Protein AF-A0A3D5AZ24-F1 (afdb_monomer)

Radius of gyration: 19.07 Å; Cα contacts (8 Å, |Δi|>4): 84; chains: 1; bounding box: 25×31×63 Å

Nearest PDB structures (foldseek):
  2kn9-assembly1_A  TM=4.903E-01  e=1.472E+00  Mycobacterium tuberculosis

p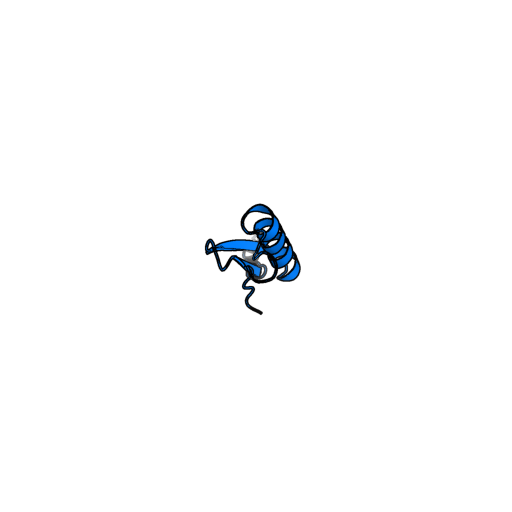LDDT: mean 83.27, std 16.05, range [43.69, 96.44]

Sequence (61 aa):
MSDSKYEPPAHSVTKEPKFCKCRLCHEYFYADTIAAAREACLEHGKQFHPTWHVTNCYCPD

Secondary structure (DSSP, 8-state):
-----------------EEEEETTT--EEEESSHHHHHHHHHHHHHHH-TTTTTT-EE---

Solvent-accessible surface area (backbone atoms only — not comparable to full-atom values): 3778 Å² total; per-residue (Å²): 136,84,84,75,81,80,74,75,81,81,78,68,83,72,64,87,75,25,41,18,31,30,75,82,81,65,49,75,28,74,28,95,37,55,68,59,4,42,50,54,38,36,53,50,17,52,74,79,34,64,94,44,24,90,72,27,64,47,62,80,132

Foldseek 3Di:
DDPPPDDDPPPPPPDDWWWKAFQPPRDIFTDNDVVNNLVVQLVVCCVPPVPCSVPRIDTDD

Mean predicted aligned error: 9.97 Å

Structure (mmCIF, N/CA/C/O backbone):
data_AF-A0A3D5AZ24-F1
#
_entry.id   AF-A0A3D5AZ24-F1
#
loop_
_atom_site.group_PDB
_atom_site.id
_atom_site.type_symbol
_atom_site.label_atom_id
_atom_site.label_alt_id
_atom_site.label_comp_id
_atom_site.label_asym_id
_atom_site.label_entity_id
_atom_site.label_seq_id
_atom_site.pdbx_PDB_ins_code
_atom_site.Cartn_x
_atom_site.Cartn_y
_atom_site.Cartn_z
_atom_site.occupancy
_atom_site.B_iso_or_equiv
_atom_site.auth_seq_id
_atom_site.auth_comp_id
_atom_site.auth_asym_id
_atom_site.auth_atom_id
_atom_site.pdbx_PDB_model_num
ATOM 1 N N . MET A 1 1 ? -13.090 25.438 51.528 1.00 43.69 1 MET A N 1
ATOM 2 C CA . MET A 1 1 ? -12.702 24.056 51.182 1.00 43.69 1 MET A CA 1
ATOM 3 C C . MET A 1 1 ? -13.067 23.870 49.722 1.00 43.69 1 MET A C 1
ATOM 5 O O . MET A 1 1 ? -14.230 23.642 49.426 1.00 43.69 1 MET A O 1
ATOM 9 N N . SER A 1 2 ? -12.127 24.147 48.817 1.00 51.34 2 SER A N 1
ATOM 10 C CA . SER A 1 2 ? -12.365 24.070 47.373 1.00 51.34 2 SER A CA 1
ATOM 11 C C . SER A 1 2 ? -11.887 22.709 46.893 1.00 51.34 2 SER A C 1
ATOM 13 O O . SER A 1 2 ? -10.686 22.472 46.784 1.00 51.34 2 SER A O 1
ATOM 15 N N . ASP A 1 3 ? -12.845 21.813 46.690 1.00 51.56 3 ASP A N 1
ATOM 16 C CA . ASP A 1 3 ? -12.646 20.459 46.186 1.00 51.56 3 ASP A CA 1
ATOM 17 C C . ASP A 1 3 ? -12.218 20.549 44.712 1.00 51.56 3 ASP A C 1
ATOM 19 O O . ASP A 1 3 ? -13.035 20.734 43.807 1.00 51.56 3 ASP A O 1
ATOM 23 N N . SER A 1 4 ? -10.905 20.547 44.469 1.00 55.97 4 SER A N 1
ATOM 24 C CA . SER A 1 4 ? -10.359 20.482 43.113 1.00 55.97 4 SER A CA 1
ATOM 25 C C . SER A 1 4 ? -10.555 19.061 42.603 1.00 55.97 4 SER A C 1
ATOM 27 O O . SER A 1 4 ? -9.780 18.168 42.937 1.00 55.97 4 SER A O 1
ATOM 29 N N . LYS A 1 5 ?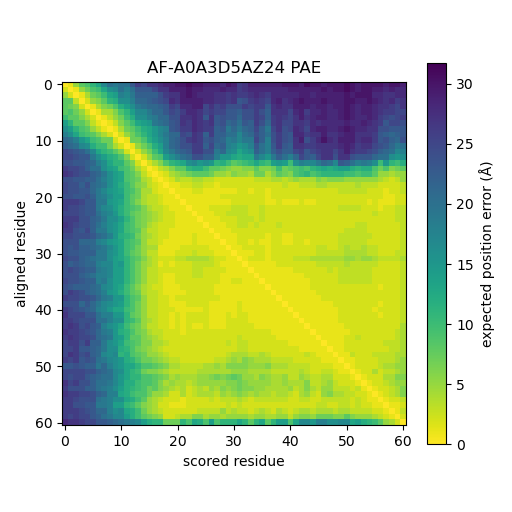 -11.611 18.852 41.810 1.00 60.56 5 LYS A N 1
ATOM 30 C CA . LYS A 1 5 ? -11.803 17.620 41.043 1.00 60.56 5 LYS A CA 1
ATOM 31 C C . LYS A 1 5 ? -10.599 17.431 40.123 1.00 60.56 5 LYS A C 1
ATOM 33 O O . LYS A 1 5 ? -10.455 18.130 39.126 1.00 60.56 5 LYS A O 1
ATOM 38 N N . TYR A 1 6 ? -9.721 16.505 40.487 1.00 62.66 6 TYR A N 1
ATOM 39 C CA . TYR A 1 6 ? -8.679 16.014 39.602 1.00 62.66 6 TYR A CA 1
ATOM 40 C C . TYR A 1 6 ? -9.351 15.168 38.518 1.00 62.66 6 TYR A C 1
ATOM 42 O O . TYR A 1 6 ? -9.777 14.042 38.775 1.00 62.66 6 TYR A O 1
ATOM 50 N N . GLU A 1 7 ? -9.497 15.731 37.323 1.00 63.22 7 GLU A N 1
ATOM 51 C CA . GLU A 1 7 ? -9.842 14.957 36.136 1.00 63.22 7 GLU A CA 1
ATOM 52 C C . GLU A 1 7 ? -8.546 14.312 35.625 1.00 63.22 7 GLU A C 1
ATOM 54 O O . GLU A 1 7 ? -7.609 15.037 35.274 1.00 63.22 7 GLU A O 1
ATOM 59 N N . PRO A 1 8 ? -8.424 12.971 35.630 1.00 61.25 8 PRO A N 1
ATOM 60 C CA . PRO A 1 8 ? -7.249 12.331 35.066 1.00 61.25 8 PRO A CA 1
ATOM 61 C C . PRO A 1 8 ? -7.164 12.703 33.582 1.00 61.25 8 PRO A C 1
ATOM 63 O O . PRO A 1 8 ? -8.200 12.733 32.908 1.00 61.25 8 PRO A O 1
ATOM 66 N N . PRO A 1 9 ? -5.962 12.989 33.050 1.00 61.41 9 PRO A N 1
ATOM 67 C CA . PRO A 1 9 ? -5.804 13.214 31.625 1.00 61.41 9 PRO A CA 1
ATOM 68 C C . PRO A 1 9 ? -6.404 12.012 30.904 1.00 61.41 9 PRO A C 1
ATOM 70 O O . PRO A 1 9 ? -6.017 10.868 31.153 1.00 61.41 9 PRO A O 1
ATOM 73 N N . ALA A 1 10 ? -7.394 12.269 30.050 1.00 58.34 10 ALA A N 1
ATOM 74 C CA . ALA A 1 10 ? -7.933 11.265 29.160 1.00 58.34 10 ALA A CA 1
ATOM 75 C C . ALA A 1 10 ? -6.790 10.847 28.232 1.00 58.34 10 ALA A C 1
ATOM 77 O O . ALA A 1 10 ? -6.570 11.443 27.178 1.00 58.34 10 ALA A O 1
ATOM 78 N N . HIS A 1 11 ? -6.023 9.840 28.644 1.00 53.69 11 HIS A N 1
ATOM 79 C CA . HIS A 1 11 ? -5.179 9.072 27.754 1.00 53.69 11 HIS A CA 1
ATOM 80 C C . HIS A 1 11 ? -6.144 8.342 26.834 1.00 53.69 11 HIS A C 1
ATOM 82 O O . HIS A 1 11 ? -6.547 7.207 27.075 1.00 53.69 11 HIS A O 1
ATOM 88 N N . SER A 1 12 ? -6.604 9.063 25.816 1.00 54.59 12 SER A N 1
ATOM 89 C CA . SER A 1 12 ? -7.286 8.475 24.694 1.00 54.59 12 SER A CA 1
ATOM 90 C C . SER A 1 12 ? -6.336 7.406 24.176 1.00 54.59 12 SER A C 1
ATOM 92 O O . SER A 1 12 ? -5.232 7.701 23.709 1.00 54.59 12 SER A O 1
ATOM 94 N N . VAL A 1 13 ? -6.747 6.148 24.315 1.00 57.09 13 VAL A N 1
ATOM 95 C CA . VAL A 1 13 ? -6.182 5.014 23.588 1.00 57.09 13 VAL A CA 1
ATOM 96 C C . VAL A 1 13 ? -6.606 5.226 22.135 1.00 57.09 13 VAL A C 1
ATOM 98 O O . VAL A 1 13 ? -7.499 4.567 21.610 1.00 57.09 13 VAL A O 1
ATOM 101 N N . THR A 1 14 ? -6.103 6.303 21.534 1.00 59.38 14 THR A N 1
ATOM 1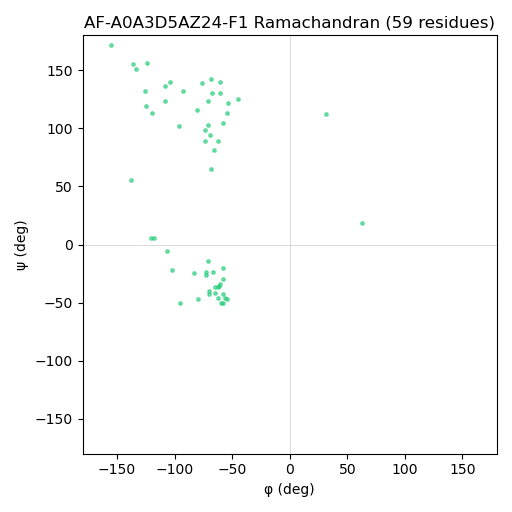02 C CA . THR A 1 14 ? -6.541 6.816 20.242 1.00 59.38 14 THR A CA 1
ATOM 103 C C . THR A 1 14 ? -5.975 5.847 19.230 1.00 59.38 14 THR A C 1
ATOM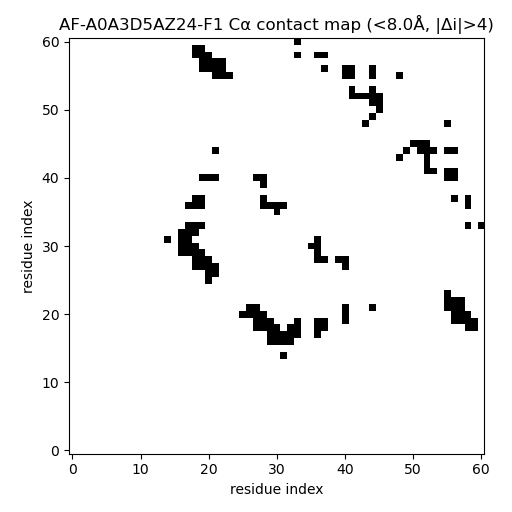 105 O O . THR A 1 14 ? -4.823 5.993 18.858 1.00 59.38 14 THR A O 1
ATOM 108 N N . LYS A 1 15 ? -6.758 4.8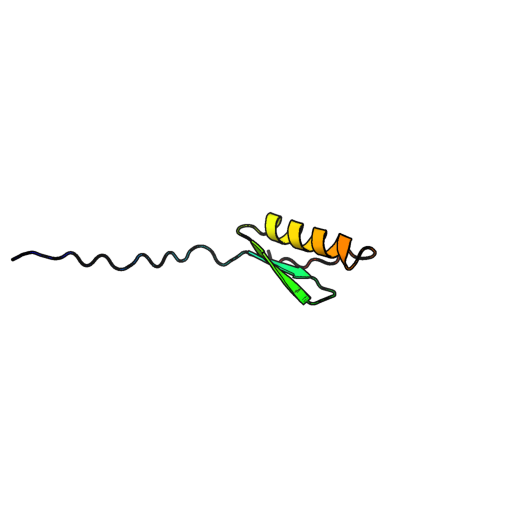00 18.938 1.00 64.75 15 LYS A N 1
ATOM 109 C CA . LYS A 1 15 ? -6.640 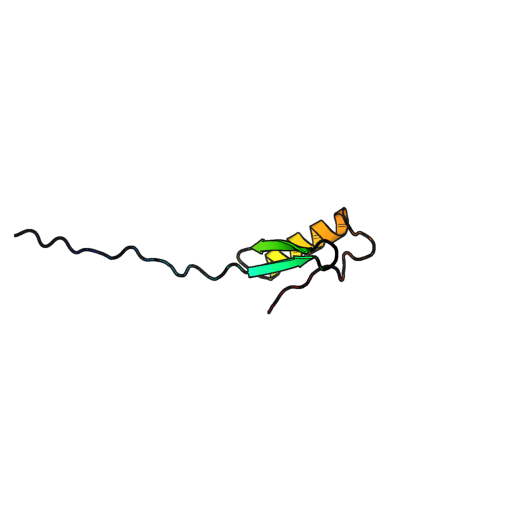3.804 17.864 1.00 64.75 15 LYS A CA 1
ATOM 110 C C . LYS A 1 15 ? -5.201 3.496 17.442 1.00 64.75 15 LYS A C 1
ATOM 112 O O . LYS A 1 15 ? -4.561 4.320 16.801 1.00 64.75 15 LYS A O 1
ATOM 117 N N . GLU A 1 16 ? -4.737 2.276 17.719 1.00 71.38 16 GLU A N 1
ATOM 118 C CA . GLU A 1 16 ? -3.458 1.793 17.183 1.00 71.38 16 GLU A CA 1
ATOM 119 C C . GLU A 1 16 ? -3.344 2.142 15.686 1.00 71.38 16 GLU A C 1
ATOM 121 O O . GLU A 1 16 ? -4.268 1.823 14.921 1.00 71.38 16 GLU A O 1
ATOM 126 N N . PRO A 1 17 ? -2.268 2.838 15.271 1.00 73.44 17 PRO A N 1
ATOM 127 C CA . PRO A 1 17 ? -2.143 3.322 13.909 1.00 73.44 17 PRO A CA 1
ATOM 128 C C . PRO A 1 17 ? -2.153 2.137 12.950 1.00 73.44 17 PRO A C 1
ATOM 130 O O . PRO A 1 17 ? -1.427 1.154 13.124 1.00 73.44 17 PRO A O 1
ATOM 133 N N . LYS A 1 18 ? -2.999 2.228 11.927 1.00 89.62 18 LYS A N 1
ATOM 134 C CA . LYS A 1 18 ? -3.074 1.216 10.881 1.00 89.62 18 LYS A CA 1
ATOM 135 C C . LYS A 1 18 ? -1.884 1.402 9.954 1.00 89.62 18 LYS A C 1
ATOM 137 O O . LYS A 1 18 ? -1.506 2.531 9.645 1.00 89.62 18 LYS A O 1
ATOM 142 N N . PHE A 1 19 ? -1.268 0.302 9.532 1.00 93.75 19 PHE A N 1
ATOM 143 C CA . PHE A 1 19 ? -0.069 0.377 8.709 1.00 93.75 19 PHE A CA 1
ATOM 144 C C . PHE A 1 19 ? -0.088 -0.607 7.551 1.00 93.75 19 PHE A C 1
ATOM 146 O O . PHE A 1 19 ? -0.724 -1.652 7.613 1.00 93.75 19 PHE A O 1
ATOM 153 N N . CYS A 1 20 ? 0.667 -0.284 6.511 1.00 95.06 20 CYS A N 1
ATOM 154 C CA . CYS A 1 20 ? 1.089 -1.215 5.479 1.00 95.06 20 CYS A CA 1
ATOM 155 C C . CYS A 1 20 ? 2.615 -1.188 5.383 1.00 95.06 20 CYS A C 1
ATOM 157 O O . CYS A 1 20 ? 3.265 -0.219 5.766 1.00 95.06 20 CYS A O 1
ATOM 159 N N . LYS A 1 21 ? 3.201 -2.263 4.873 1.00 95.94 21 LYS A N 1
ATOM 160 C CA . LYS A 1 21 ? 4.636 -2.434 4.692 1.00 95.94 21 LYS A CA 1
ATOM 161 C C . LYS A 1 21 ? 4.928 -2.796 3.245 1.00 95.94 21 LYS A C 1
ATOM 163 O O . LYS A 1 21 ? 4.326 -3.729 2.710 1.00 95.94 21 LYS A O 1
ATOM 168 N N . CYS A 1 22 ? 5.888 -2.121 2.626 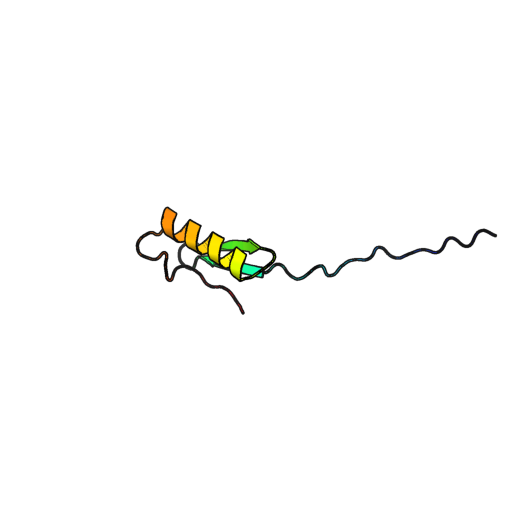1.00 95.94 22 CYS A N 1
ATOM 169 C CA . CYS A 1 22 ? 6.418 -2.552 1.339 1.00 95.94 22 CYS A CA 1
ATOM 170 C C . CYS A 1 22 ? 7.257 -3.826 1.534 1.00 95.94 22 CYS A C 1
ATOM 172 O O . CYS A 1 22 ? 8.214 -3.854 2.300 1.00 95.94 22 CYS A O 1
ATOM 174 N N . ARG A 1 23 ? 6.922 -4.910 0.840 1.00 94.88 23 ARG A N 1
ATOM 175 C CA . ARG A 1 23 ? 7.609 -6.210 0.907 1.00 94.88 23 ARG A CA 1
ATOM 176 C C . ARG A 1 23 ? 8.991 -6.202 0.253 1.00 94.88 23 ARG A C 1
ATOM 178 O O . ARG A 1 23 ? 9.739 -7.151 0.437 1.00 94.88 23 ARG A O 1
ATOM 185 N N . LEU A 1 24 ? 9.303 -5.170 -0.528 1.00 94.62 24 LEU A N 1
ATOM 186 C CA . LEU A 1 24 ? 10.534 -5.083 -1.315 1.00 94.62 24 LEU A CA 1
ATOM 187 C C . LEU A 1 24 ? 11.621 -4.311 -0.572 1.00 94.62 24 LEU A C 1
ATOM 189 O O . LEU A 1 24 ? 12.738 -4.797 -0.435 1.00 94.62 24 LEU A O 1
ATOM 193 N N . CYS A 1 25 ? 11.279 -3.125 -0.066 1.00 95.00 25 CYS A N 1
ATOM 194 C CA . CYS A 1 25 ? 12.201 -2.245 0.654 1.00 95.00 25 CYS A CA 1
ATOM 195 C C . CYS A 1 25 ? 11.953 -2.203 2.171 1.00 95.00 25 CYS A C 1
ATOM 197 O O . CYS A 1 25 ? 12.727 -1.591 2.899 1.00 95.00 25 CYS A O 1
ATOM 199 N N . HIS A 1 26 ? 10.892 -2.855 2.660 1.00 95.62 26 HIS A N 1
ATOM 200 C CA . HIS A 1 26 ? 10.499 -2.888 4.074 1.00 95.62 26 HIS A CA 1
ATOM 201 C C . HIS A 1 26 ? 10.114 -1.538 4.697 1.00 95.62 26 HIS A C 1
ATOM 203 O O . HIS A 1 26 ? 10.032 -1.448 5.921 1.00 95.62 26 HIS A O 1
ATOM 209 N N . GLU A 1 27 ? 9.803 -0.532 3.878 1.00 95.00 27 GLU A N 1
ATOM 210 C CA . GLU A 1 27 ? 9.266 0.758 4.322 1.00 95.00 27 GLU A CA 1
ATOM 211 C C . GLU A 1 27 ? 7.838 0.617 4.876 1.00 95.00 27 GLU A C 1
ATOM 213 O O . GLU A 1 27 ? 7.048 -0.191 4.374 1.00 95.00 27 GLU A O 1
ATOM 218 N N . TYR A 1 28 ? 7.523 1.380 5.926 1.00 95.12 28 TYR A N 1
ATOM 219 C CA . TYR A 1 28 ? 6.234 1.352 6.621 1.00 95.12 28 TYR A CA 1
ATOM 220 C C . TYR A 1 28 ? 5.429 2.615 6.319 1.00 95.12 28 TYR A C 1
ATOM 222 O O . TYR A 1 28 ? 5.949 3.724 6.397 1.00 95.12 28 TYR A O 1
ATOM 230 N N . PHE A 1 29 ? 4.139 2.435 6.053 1.00 94.94 29 PHE A N 1
ATOM 231 C CA . PHE A 1 29 ? 3.186 3.490 5.727 1.00 94.94 29 PHE A CA 1
ATOM 232 C C . PHE A 1 29 ? 2.084 3.469 6.775 1.00 94.94 29 PHE A C 1
ATOM 234 O O . PHE A 1 29 ? 1.344 2.491 6.851 1.00 94.94 29 PHE A O 1
ATOM 241 N N . TYR A 1 30 ? 2.000 4.517 7.591 1.00 93.06 30 TYR A N 1
ATOM 242 C CA . TYR A 1 30 ? 1.031 4.630 8.682 1.00 93.06 30 TYR A CA 1
ATOM 243 C C . TYR A 1 30 ? -0.095 5.583 8.296 1.00 93.06 30 TYR A C 1
ATOM 245 O O . TYR A 1 30 ? 0.157 6.629 7.702 1.00 93.06 30 TYR A O 1
ATOM 253 N N . ALA A 1 31 ? -1.327 5.235 8.656 1.00 90.88 31 ALA A N 1
ATOM 254 C CA . ALA A 1 31 ? -2.491 6.089 8.470 1.00 90.88 31 ALA A CA 1
ATOM 255 C C . ALA A 1 31 ? -3.611 5.742 9.464 1.00 90.88 31 ALA A C 1
ATOM 257 O O . ALA A 1 31 ? -3.575 4.717 10.149 1.00 90.88 31 ALA A O 1
ATOM 258 N N . ASP A 1 32 ? -4.654 6.573 9.490 1.00 88.69 32 ASP A N 1
ATOM 259 C CA . ASP A 1 32 ? -5.841 6.342 10.325 1.00 88.69 32 ASP A CA 1
ATOM 260 C C . ASP A 1 32 ? -6.645 5.103 9.892 1.00 88.69 32 ASP A C 1
ATOM 262 O O . ASP A 1 32 ? -7.384 4.516 10.684 1.00 88.69 32 ASP A O 1
ATOM 266 N N . THR A 1 33 ? -6.514 4.692 8.626 1.00 91.44 33 THR A N 1
ATOM 267 C CA . THR A 1 33 ? -7.187 3.517 8.058 1.00 91.44 33 THR A CA 1
ATOM 268 C C . THR A 1 33 ? -6.216 2.664 7.244 1.00 91.44 33 THR A C 1
ATOM 270 O O . THR A 1 33 ? -5.277 3.181 6.637 1.00 91.44 33 THR A O 1
ATOM 273 N N . ILE A 1 34 ? -6.470 1.351 7.171 1.00 91.94 34 ILE A N 1
ATOM 274 C CA . ILE A 1 34 ? -5.694 0.439 6.311 1.00 91.94 34 ILE A CA 1
ATOM 275 C C . ILE A 1 34 ? -5.802 0.843 4.833 1.00 91.94 34 ILE A C 1
ATOM 277 O O . ILE A 1 34 ? -4.827 0.714 4.100 1.00 91.94 34 ILE A O 1
ATOM 281 N N . ALA A 1 35 ? -6.952 1.373 4.398 1.00 93.00 35 ALA A N 1
ATOM 282 C CA . ALA A 1 35 ? -7.139 1.849 3.028 1.00 93.00 35 ALA A CA 1
ATOM 283 C C . ALA A 1 35 ? -6.148 2.971 2.678 1.00 93.00 35 ALA A C 1
ATOM 285 O O . ALA A 1 35 ? -5.407 2.838 1.707 1.00 93.00 35 ALA A O 1
ATOM 286 N N . ALA A 1 36 ? -6.049 4.000 3.524 1.00 93.56 36 ALA A N 1
ATOM 287 C CA . ALA A 1 36 ? -5.115 5.107 3.318 1.00 93.56 36 ALA A CA 1
ATOM 288 C C . ALA A 1 36 ? -3.643 4.653 3.385 1.00 93.56 36 ALA A C 1
ATOM 290 O O . ALA A 1 36 ? -2.829 5.034 2.545 1.00 93.56 36 ALA A O 1
ATOM 291 N N . ALA A 1 37 ? -3.299 3.777 4.337 1.00 93.75 37 ALA A N 1
ATOM 292 C CA . ALA A 1 37 ? -1.954 3.203 4.428 1.00 93.75 37 ALA A CA 1
ATOM 293 C C . ALA A 1 37 ? -1.591 2.384 3.173 1.00 93.75 37 ALA A C 1
ATOM 295 O O . ALA A 1 37 ? -0.444 2.388 2.715 1.00 93.75 37 ALA A O 1
ATOM 296 N N . ARG A 1 38 ? -2.576 1.690 2.591 1.00 94.19 38 ARG A N 1
ATOM 297 C CA . ARG A 1 38 ? -2.411 0.909 1.365 1.00 94.19 38 ARG A CA 1
ATOM 298 C C . ARG A 1 38 ? -2.202 1.803 0.153 1.00 94.19 38 ARG A C 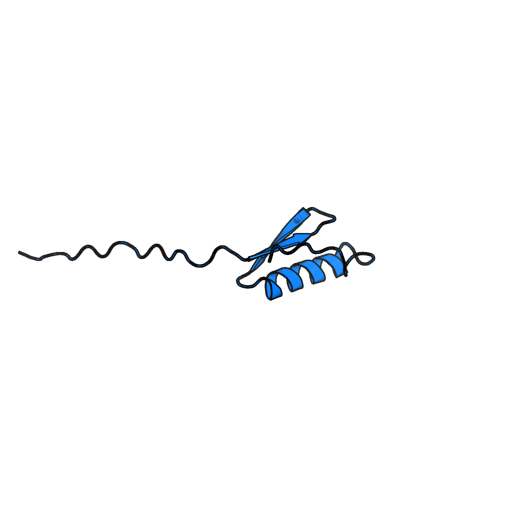1
ATOM 300 O O . ARG A 1 38 ? -1.337 1.485 -0.656 1.00 94.19 38 ARG A O 1
ATOM 307 N N . GLU A 1 39 ? -2.951 2.894 0.025 1.00 95.12 39 GLU A N 1
ATOM 308 C CA . GLU A 1 39 ? -2.779 3.857 -1.070 1.00 95.12 39 GLU A CA 1
ATOM 309 C C . GLU A 1 39 ? -1.359 4.428 -1.087 1.00 95.12 39 GLU A C 1
ATOM 311 O O . GLU A 1 39 ? -0.677 4.297 -2.103 1.00 95.12 39 GLU A O 1
ATOM 316 N N . ALA A 1 40 ? -0.862 4.908 0.057 1.00 94.94 40 ALA A N 1
ATOM 317 C CA . ALA A 1 40 ? 0.506 5.414 0.177 1.00 94.94 40 ALA A CA 1
ATOM 318 C C . ALA A 1 40 ? 1.559 4.357 -0.213 1.00 94.94 40 ALA A C 1
ATOM 320 O O . ALA A 1 40 ? 2.498 4.634 -0.961 1.00 94.94 40 ALA A O 1
ATOM 321 N N . CYS A 1 41 ? 1.373 3.110 0.230 1.00 95.62 41 CYS A N 1
ATOM 322 C CA . CYS A 1 41 ? 2.258 2.007 -0.133 1.00 95.62 41 CYS A CA 1
ATOM 323 C C . CYS A 1 41 ? 2.217 1.670 -1.643 1.00 95.62 41 CYS A C 1
ATOM 325 O O . CYS A 1 41 ? 3.248 1.341 -2.243 1.00 95.62 41 CYS A O 1
ATOM 327 N N . LEU A 1 42 ? 1.046 1.756 -2.284 1.00 94.75 42 LEU A N 1
ATOM 328 C CA . LEU A 1 42 ? 0.895 1.535 -3.726 1.00 94.75 42 LEU A CA 1
ATOM 329 C C . LEU A 1 42 ? 1.521 2.675 -4.538 1.00 94.75 42 LEU A C 1
ATOM 331 O O . LEU A 1 42 ? 2.154 2.411 -5.559 1.00 94.75 42 LEU A O 1
ATOM 335 N N . GLU A 1 43 ? 1.375 3.926 -4.100 1.00 96.06 43 GLU A N 1
ATOM 336 C CA . GLU A 1 43 ? 2.025 5.084 -4.726 1.00 96.06 43 GLU A CA 1
ATOM 337 C C . GLU A 1 43 ? 3.547 4.981 -4.651 1.00 96.06 43 GLU A C 1
ATOM 339 O O . GLU A 1 43 ? 4.219 5.095 -5.679 1.00 96.06 43 GLU A O 1
ATOM 344 N N . HIS A 1 44 ? 4.079 4.637 -3.475 1.00 95.94 44 HIS A N 1
ATOM 345 C CA . HIS A 1 44 ? 5.488 4.291 -3.313 1.00 95.94 44 HIS A CA 1
ATOM 346 C C . HIS A 1 44 ? 5.896 3.172 -4.289 1.00 95.94 44 HIS A C 1
ATOM 348 O O . HIS A 1 44 ? 6.884 3.286 -5.013 1.00 95.94 44 HIS A O 1
ATOM 354 N N . GLY A 1 45 ? 5.099 2.104 -4.386 1.00 96.44 45 GLY A N 1
ATOM 355 C CA . GLY A 1 45 ? 5.337 1.011 -5.328 1.00 96.44 45 GLY A CA 1
ATOM 356 C C . GLY A 1 45 ? 5.434 1.468 -6.775 1.00 96.44 45 GLY A C 1
ATOM 357 O O . GLY A 1 45 ? 6.346 1.061 -7.485 1.00 96.44 45 GLY A O 1
ATOM 358 N N . LYS A 1 46 ? 4.519 2.331 -7.221 1.00 95.81 46 LYS A N 1
ATOM 359 C CA . LYS A 1 46 ? 4.511 2.848 -8.596 1.00 95.81 46 LYS A CA 1
ATOM 360 C C . LYS A 1 46 ? 5.774 3.651 -8.909 1.00 95.81 46 LYS A C 1
ATOM 362 O O . LYS A 1 46 ? 6.269 3.566 -10.028 1.00 95.81 46 LYS A O 1
ATOM 367 N N . GLN A 1 47 ? 6.288 4.400 -7.934 1.00 96.38 47 GLN A N 1
ATOM 368 C CA . GLN A 1 47 ? 7.465 5.252 -8.104 1.00 96.38 47 GLN A CA 1
ATOM 369 C C . GLN A 1 47 ? 8.781 4.468 -8.037 1.00 96.38 47 GLN A C 1
ATOM 371 O O . GLN A 1 47 ? 9.642 4.636 -8.896 1.00 96.38 47 GLN A O 1
ATOM 376 N N . PHE A 1 48 ? 8.936 3.598 -7.037 1.00 95.44 48 PHE A N 1
ATOM 377 C CA . PHE A 1 48 ? 10.216 2.951 -6.726 1.00 95.44 48 PHE A CA 1
ATOM 378 C C . PHE A 1 48 ? 10.307 1.502 -7.221 1.00 95.44 48 PHE A C 1
ATOM 380 O O . PHE A 1 48 ? 11.402 0.970 -7.414 1.00 95.44 48 PHE A O 1
ATOM 387 N N . HIS A 1 49 ? 9.165 0.849 -7.443 1.00 94.88 49 HIS A N 1
ATOM 388 C CA . HIS A 1 49 ? 9.061 -0.567 -7.799 1.00 94.88 49 HIS A CA 1
ATOM 389 C C . HIS A 1 49 ? 8.018 -0.808 -8.912 1.00 94.88 49 HIS A C 1
ATOM 391 O O . HIS A 1 49 ? 7.104 -1.620 -8.730 1.00 94.88 49 HIS A O 1
ATOM 397 N N . PRO A 1 50 ? 8.125 -0.140 -10.079 1.00 91.88 50 PRO A N 1
ATOM 398 C CA . PRO A 1 50 ? 7.057 -0.087 -11.083 1.00 91.88 50 PRO A CA 1
ATOM 399 C C . PRO A 1 50 ? 6.621 -1.467 -11.598 1.00 91.88 50 PRO A C 1
ATOM 401 O O . PRO A 1 50 ? 5.449 -1.672 -11.900 1.00 91.88 50 PRO A O 1
ATOM 404 N N . THR A 1 51 ? 7.518 -2.453 -11.627 1.00 93.88 51 THR A N 1
ATOM 405 C CA . THR A 1 51 ? 7.199 -3.832 -12.038 1.00 93.88 51 THR A CA 1
ATOM 406 C C . THR A 1 51 ? 6.368 -4.597 -11.001 1.00 93.88 51 THR A C 1
ATOM 408 O O . THR A 1 51 ? 5.627 -5.511 -11.347 1.00 93.88 51 THR A O 1
ATOM 411 N N . TRP A 1 52 ? 6.475 -4.233 -9.722 1.00 88.50 52 TRP A N 1
ATOM 412 C CA . TRP A 1 52 ? 5.917 -4.986 -8.593 1.00 88.50 52 TRP A CA 1
ATOM 413 C C . TRP A 1 52 ? 4.902 -4.185 -7.770 1.00 88.50 52 TRP A C 1
ATOM 415 O O . TRP A 1 52 ? 4.421 -4.670 -6.748 1.00 88.50 52 TRP A O 1
ATOM 425 N N . HIS A 1 53 ? 4.546 -2.978 -8.215 1.00 85.81 53 HIS A N 1
ATOM 426 C CA . HIS A 1 53 ? 3.688 -2.034 -7.496 1.00 85.81 53 HIS A CA 1
ATOM 427 C C . HIS A 1 53 ? 2.294 -2.570 -7.130 1.00 85.81 53 HIS A C 1
ATOM 429 O O . HIS A 1 53 ? 1.655 -2.026 -6.243 1.00 85.81 53 HIS A O 1
ATOM 435 N N . VAL A 1 54 ? 1.802 -3.617 -7.797 1.00 86.50 54 VAL A N 1
ATOM 436 C CA . VAL A 1 54 ? 0.502 -4.243 -7.490 1.00 86.50 54 VAL A CA 1
ATOM 437 C C . VAL A 1 54 ? 0.575 -5.262 -6.346 1.00 86.50 54 VAL A C 1
ATOM 439 O O . VAL A 1 54 ? -0.425 -5.508 -5.677 1.00 86.50 54 VAL A O 1
ATOM 442 N N . THR A 1 55 ? 1.751 -5.850 -6.105 1.00 90.12 55 THR A N 1
ATOM 443 C CA . THR A 1 55 ? 1.984 -6.897 -5.090 1.00 90.12 55 THR A CA 1
ATOM 444 C C . THR A 1 55 ? 2.985 -6.477 -4.013 1.00 90.12 55 THR A C 1
ATOM 446 O O . THR A 1 55 ? 3.374 -7.293 -3.176 1.00 90.12 55 THR A O 1
ATOM 449 N N . ASN A 1 56 ? 3.439 -5.223 -4.028 1.00 90.00 56 ASN A N 1
ATOM 450 C CA . ASN A 1 56 ? 4.465 -4.729 -3.115 1.00 90.00 56 ASN A CA 1
ATOM 451 C C . ASN A 1 56 ? 3.944 -4.550 -1.682 1.00 90.00 56 ASN A C 1
ATOM 453 O O . ASN A 1 56 ? 4.749 -4.591 -0.763 1.00 90.00 56 ASN A O 1
ATOM 457 N N . CYS A 1 57 ? 2.642 -4.367 -1.461 1.00 93.31 57 CYS A N 1
ATOM 458 C CA . CYS A 1 57 ? 2.106 -4.026 -0.143 1.00 93.31 57 CYS A CA 1
ATOM 459 C C . CYS A 1 57 ? 1.679 -5.247 0.681 1.00 93.31 57 CYS A C 1
ATOM 461 O O . CYS A 1 57 ? 0.943 -6.123 0.229 1.00 93.31 57 CYS A O 1
ATOM 463 N N . TYR A 1 58 ? 2.112 -5.280 1.938 1.00 94.38 58 TYR A N 1
ATOM 464 C CA . TYR A 1 58 ? 1.546 -6.097 3.006 1.00 94.38 58 TYR A CA 1
ATOM 465 C C . TYR A 1 58 ? 0.795 -5.186 3.975 1.00 94.38 58 TYR A C 1
ATOM 467 O O . TYR A 1 58 ? 1.399 -4.277 4.527 1.00 94.38 58 TYR A O 1
ATOM 475 N N . CYS A 1 59 ? -0.486 -5.436 4.208 1.00 92.69 59 CYS A N 1
ATOM 476 C CA . CYS A 1 59 ? -1.276 -4.728 5.209 1.00 92.69 59 CYS A CA 1
ATOM 477 C C . CYS A 1 59 ? -1.8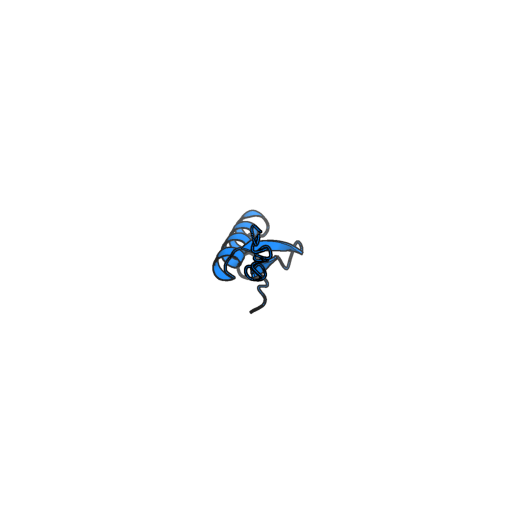70 -5.795 6.137 1.00 92.69 59 CYS A C 1
ATOM 479 O O . CYS A 1 59 ? -2.548 -6.681 5.614 1.00 92.69 59 CYS A O 1
ATOM 481 N N . PRO A 1 60 ? -1.572 -5.792 7.448 1.00 83.69 60 PRO A N 1
ATOM 482 C CA . PRO A 1 60 ? -2.259 -6.664 8.387 1.00 83.69 60 PRO A CA 1
ATOM 483 C C . PRO A 1 60 ? -3.723 -6.215 8.506 1.00 83.69 60 PRO A C 1
ATOM 485 O O . PRO A 1 60 ? -3.978 -5.017 8.655 1.00 83.69 60 PRO A O 1
ATOM 488 N N . ASP A 1 61 ? -4.653 -7.166 8.386 1.00 66.94 61 ASP A N 1
ATOM 489 C CA . ASP A 1 61 ? -6.088 -6.972 8.655 1.00 66.94 61 ASP A CA 1
ATOM 490 C C . ASP A 1 61 ? -6.342 -6.468 10.091 1.00 66.94 61 ASP A C 1
ATOM 492 O O . ASP A 1 61 ? -5.719 -7.013 11.035 1.00 66.94 61 ASP A O 1
#